Protein AF-A0A2E4CZ35-F1 (afdb_monomer_lite)

Radius of gyration: 19.96 Å; chains: 1; bounding box: 30×45×58 Å

Secondary structure (DSSP, 8-state):
--HHHHHHHHHHHHHHTTT-EEEEEEEEEEEEEE--SSTTTTT-EEEEEEEEEEEEEPPP---------

Structure (mmCIF, N/CA/C/O backbone):
data_AF-A0A2E4CZ35-F1
#
_entry.id   AF-A0A2E4CZ35-F1
#
loop_
_atom_site.group_PDB
_atom_site.id
_atom_site.type_symbol
_atom_site.label_atom_id
_atom_site.label_alt_id
_atom_site.label_comp_id
_atom_site.label_asym_id
_atom_site.label_entity_id
_atom_site.label_seq_id
_atom_site.pdbx_PDB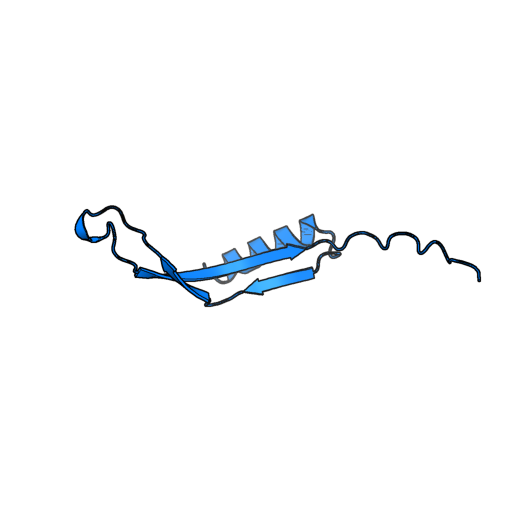_ins_code
_atom_site.Cartn_x
_atom_site.Cartn_y
_atom_site.Cartn_z
_atom_site.occupancy
_atom_site.B_iso_or_equiv
_atom_site.auth_seq_id
_atom_site.auth_comp_id
_atom_site.auth_asym_id
_atom_site.auth_atom_id
_atom_site.pdbx_PDB_model_num
ATOM 1 N N . MET A 1 1 ? 4.379 7.297 1.629 1.00 64.38 1 MET A N 1
ATOM 2 C CA . MET A 1 1 ? 5.418 6.948 0.647 1.00 64.38 1 MET A CA 1
ATOM 3 C C . MET A 1 1 ? 5.668 8.167 -0.216 1.00 64.38 1 MET A C 1
ATOM 5 O O . MET A 1 1 ? 4.712 8.764 -0.700 1.00 64.38 1 MET A O 1
ATOM 9 N N . THR A 1 2 ? 6.915 8.600 -0.328 1.00 84.00 2 THR A N 1
ATOM 10 C CA . THR A 1 2 ? 7.314 9.667 -1.250 1.00 84.00 2 THR A CA 1
ATOM 11 C C . THR A 1 2 ? 7.494 9.101 -2.660 1.00 84.00 2 THR A C 1
ATOM 13 O O . THR A 1 2 ? 7.697 7.901 -2.834 1.00 84.00 2 THR A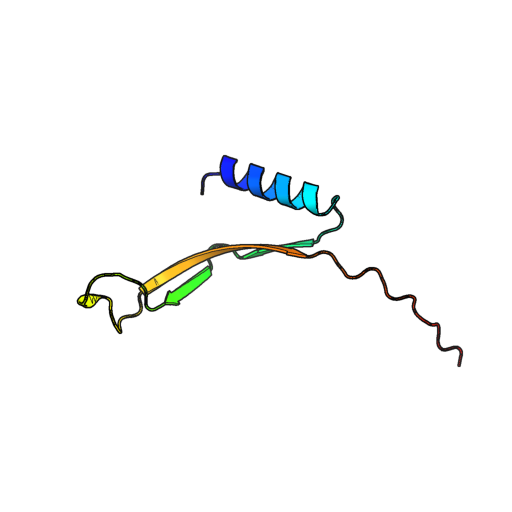 O 1
ATOM 16 N N . LEU A 1 3 ? 7.453 9.962 -3.680 1.00 80.19 3 LEU A N 1
ATOM 17 C CA . LEU A 1 3 ? 7.687 9.542 -5.067 1.00 80.19 3 LEU A CA 1
ATOM 18 C C . LEU A 1 3 ? 9.081 8.912 -5.261 1.00 80.19 3 LEU A C 1
ATOM 20 O O . LEU A 1 3 ? 9.237 8.004 -6.071 1.00 80.19 3 LEU A O 1
ATOM 24 N N . ALA A 1 4 ? 10.074 9.371 -4.493 1.00 85.25 4 ALA A N 1
ATOM 25 C CA . ALA A 1 4 ? 11.430 8.830 -4.524 1.00 85.25 4 ALA A CA 1
ATOM 26 C C . ALA A 1 4 ? 11.482 7.395 -3.974 1.00 85.25 4 ALA A C 1
ATOM 28 O O . ALA A 1 4 ? 11.998 6.505 -4.639 1.00 85.25 4 ALA A O 1
ATOM 29 N N . GLU A 1 5 ? 10.869 7.151 -2.811 1.00 83.00 5 GLU A N 1
ATOM 30 C CA . GLU A 1 5 ? 10.800 5.811 -2.205 1.00 83.00 5 GLU A CA 1
ATOM 31 C C . GLU A 1 5 ? 10.062 4.809 -3.105 1.00 83.00 5 GLU A C 1
ATOM 33 O O . GLU A 1 5 ? 10.468 3.653 -3.210 1.00 83.00 5 GLU A O 1
ATOM 38 N N . LEU A 1 6 ? 9.002 5.257 -3.788 1.00 80.62 6 LEU A N 1
ATOM 39 C CA . LEU A 1 6 ? 8.273 4.437 -4.754 1.00 80.62 6 LEU A CA 1
ATOM 40 C C . LEU A 1 6 ? 9.142 4.088 -5.970 1.00 80.62 6 LEU A C 1
ATOM 42 O O . LEU A 1 6 ? 9.202 2.929 -6.375 1.00 80.62 6 LEU A O 1
ATOM 46 N N . SER A 1 7 ? 9.827 5.080 -6.542 1.00 85.38 7 SER A N 1
ATOM 47 C CA . SER A 1 7 ? 10.719 4.887 -7.689 1.00 85.38 7 SER A CA 1
ATOM 48 C C . SER A 1 7 ? 11.833 3.883 -7.384 1.00 85.38 7 SER A C 1
ATOM 50 O O . SER A 1 7 ? 12.119 3.012 -8.208 1.00 85.38 7 SER A O 1
ATOM 52 N N . ASP A 1 8 ? 12.439 3.972 -6.200 1.00 86.69 8 ASP A N 1
ATOM 53 C CA . ASP A 1 8 ? 13.497 3.053 -5.775 1.00 86.69 8 ASP A CA 1
ATOM 54 C C . ASP A 1 8 ? 12.960 1.631 -5.577 1.00 86.69 8 ASP A C 1
ATOM 56 O O . ASP A 1 8 ? 13.551 0.673 -6.082 1.00 86.69 8 ASP A O 1
ATOM 60 N N . ALA A 1 9 ? 11.803 1.481 -4.923 1.00 81.19 9 ALA A N 1
ATOM 61 C CA . ALA A 1 9 ? 11.164 0.182 -4.724 1.00 81.19 9 ALA A CA 1
ATOM 62 C C . ALA A 1 9 ? 10.800 -0.495 -6.057 1.00 81.19 9 ALA A C 1
ATOM 64 O O . ALA A 1 9 ? 11.076 -1.681 -6.246 1.00 81.19 9 ALA A O 1
ATOM 65 N N . LEU A 1 10 ? 10.242 0.260 -7.010 1.00 79.56 10 LEU A N 1
ATOM 66 C CA . LEU A 1 10 ? 9.931 -0.248 -8.348 1.00 79.56 10 LEU A CA 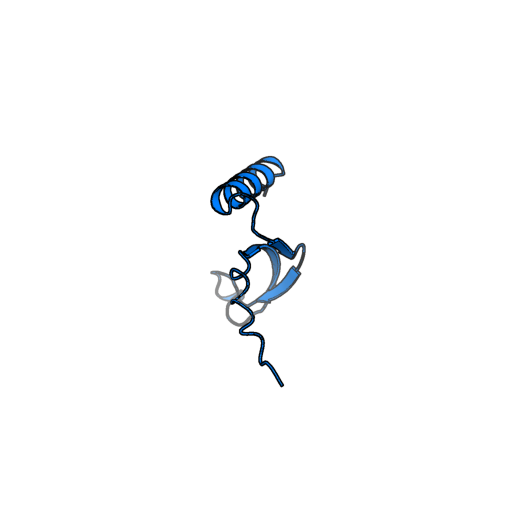1
ATOM 67 C C . LEU A 1 10 ? 11.199 -0.610 -9.128 1.00 79.56 10 LEU A C 1
ATOM 69 O O . LEU A 1 10 ? 11.234 -1.650 -9.780 1.00 79.56 10 LEU A O 1
ATOM 73 N N . SER A 1 11 ? 12.258 0.194 -9.024 1.00 83.75 11 SER A N 1
ATOM 74 C CA . SER A 1 11 ? 13.538 -0.080 -9.690 1.00 83.75 11 SER A CA 1
ATOM 75 C C . SER A 1 11 ? 14.198 -1.353 -9.161 1.00 83.75 11 SER A C 1
ATOM 77 O O . SER A 1 11 ? 14.701 -2.161 -9.946 1.00 83.75 11 SER A O 1
ATOM 79 N N . MET A 1 12 ? 14.158 -1.575 -7.843 1.00 83.12 12 MET A N 1
ATOM 80 C CA . MET A 1 12 ? 14.617 -2.825 -7.233 1.00 83.12 12 MET A CA 1
ATOM 81 C C . MET A 1 12 ? 13.816 -4.024 -7.742 1.00 83.12 12 MET A C 1
ATOM 83 O O . MET A 1 12 ? 14.398 -5.046 -8.095 1.00 83.12 12 MET A O 1
ATOM 87 N N . LEU A 1 13 ? 12.497 -3.886 -7.818 1.00 77.12 13 LEU A N 1
ATOM 88 C CA . LEU A 1 13 ? 11.578 -4.948 -8.214 1.00 77.12 13 LEU A CA 1
ATOM 89 C C . LEU A 1 13 ? 11.723 -5.317 -9.704 1.00 77.12 13 LEU A C 1
ATOM 91 O O . LEU A 1 13 ? 11.777 -6.496 -10.044 1.00 77.12 13 LEU A O 1
ATOM 95 N N . VAL A 1 14 ? 11.912 -4.334 -10.591 1.00 78.69 14 VAL A N 1
ATOM 96 C CA . VAL A 1 14 ? 12.270 -4.565 -12.008 1.00 78.69 14 VAL A CA 1
ATOM 97 C C . VAL A 1 14 ? 13.638 -5.241 -12.135 1.00 78.69 14 VAL A C 1
ATOM 99 O O . VAL A 1 14 ? 13.810 -6.145 -12.949 1.00 78.69 14 VAL A O 1
ATOM 102 N N . SER A 1 15 ? 14.612 -4.832 -11.315 1.00 80.75 15 SER A N 1
ATOM 103 C CA . SER A 1 15 ? 15.966 -5.405 -11.348 1.00 80.75 15 SER A CA 1
ATOM 104 C C . SER A 1 15 ? 15.989 -6.864 -10.897 1.00 80.75 15 SER A C 1
ATOM 106 O O . SER A 1 15 ? 16.695 -7.675 -11.487 1.00 80.75 15 SER A O 1
ATOM 108 N N . GLN A 1 16 ? 15.214 -7.207 -9.864 1.00 79.44 16 GLN A N 1
ATOM 109 C CA . GLN A 1 16 ? 15.106 -8.577 -9.352 1.00 79.44 16 GLN A CA 1
ATOM 110 C C . GLN A 1 16 ? 14.456 -9.535 -10.346 1.00 79.44 16 GLN A C 1
ATOM 112 O O . GLN A 1 16 ? 14.754 -10.721 -10.322 1.00 79.44 16 GLN A O 1
ATOM 117 N N . THR A 1 17 ? 13.601 -9.005 -11.214 1.00 75.12 17 THR A N 1
ATOM 118 C CA . THR A 1 17 ? 12.803 -9.787 -12.160 1.00 75.12 17 THR A CA 1
ATOM 119 C C . THR A 1 17 ? 13.381 -9.776 -13.571 1.00 75.12 17 THR A C 1
ATOM 121 O O . THR A 1 17 ? 12.723 -10.197 -14.516 1.00 75.12 17 THR A O 1
ATOM 124 N N . TYR A 1 18 ? 14.592 -9.225 -13.739 1.00 73.31 18 TYR A N 1
ATOM 125 C CA . TYR A 1 18 ? 15.286 -9.065 -15.023 1.00 73.31 18 TYR A CA 1
ATOM 126 C C . TYR A 1 18 ? 14.440 -8.399 -16.129 1.00 73.31 18 TYR A C 1
ATOM 128 O O . TYR A 1 18 ? 14.737 -8.534 -17.314 1.00 73.31 18 TYR A O 1
ATOM 136 N N . GLY A 1 19 ? 13.403 -7.643 -15.752 1.00 70.56 19 GLY A N 1
ATOM 137 C CA . GLY A 1 19 ? 12.444 -7.048 -16.684 1.00 70.56 19 GLY A CA 1
ATOM 138 C C . GLY A 1 19 ? 11.409 -8.018 -17.276 1.00 70.56 19 GLY A C 1
ATOM 139 O O . GLY A 1 19 ? 10.654 -7.604 -18.152 1.00 70.56 19 GLY A O 1
ATOM 140 N N . GLU A 1 20 ? 11.337 -9.267 -16.808 1.00 74.38 20 GLU A N 1
ATOM 141 C CA . GLU A 1 20 ? 10.414 -10.306 -17.302 1.00 74.38 20 GLU A CA 1
ATOM 142 C C . GLU A 1 20 ? 9.131 -10.440 -16.456 1.00 74.38 20 GLU A C 1
ATOM 144 O O . GLU A 1 20 ? 8.251 -11.246 -16.760 1.00 74.38 20 GLU A O 1
ATOM 149 N N . SER A 1 21 ? 8.979 -9.620 -15.410 1.00 73.00 21 SER A N 1
ATOM 150 C CA . SER A 1 21 ? 7.767 -9.585 -14.588 1.00 73.00 21 SER A CA 1
ATOM 151 C C . SER A 1 21 ? 6.700 -8.624 -15.086 1.00 73.00 21 SER A C 1
ATOM 153 O O . SER A 1 21 ? 6.964 -7.488 -15.477 1.00 73.00 21 SER A O 1
ATOM 155 N N . SER A 1 22 ? 5.451 -9.048 -14.923 1.00 80.75 22 SER A N 1
ATOM 156 C CA . SER A 1 22 ? 4.307 -8.141 -14.904 1.00 80.75 22 SER A CA 1
ATOM 157 C C . SER A 1 22 ? 4.196 -7.497 -13.524 1.00 80.75 22 SER A C 1
ATOM 159 O O . SER A 1 22 ? 4.226 -8.193 -12.511 1.00 80.75 22 SER A O 1
ATOM 161 N N . ILE A 1 23 ? 4.049 -6.172 -13.473 1.00 77.88 23 ILE A N 1
ATOM 162 C CA . ILE A 1 23 ? 3.826 -5.449 -12.215 1.00 77.88 23 ILE A CA 1
ATOM 163 C C . ILE A 1 23 ? 2.346 -5.089 -12.107 1.00 77.88 23 ILE A C 1
ATOM 165 O O . ILE A 1 23 ? 1.783 -4.470 -13.011 1.00 77.88 23 ILE A O 1
ATOM 169 N N . VAL A 1 24 ? 1.717 -5.477 -10.999 1.00 84.56 24 VAL A N 1
ATOM 170 C CA . VAL A 1 24 ? 0.316 -5.171 -10.691 1.00 84.56 24 VAL A CA 1
ATOM 171 C C . VAL A 1 24 ? 0.258 -4.121 -9.590 1.00 84.56 24 VAL A C 1
ATOM 173 O O . VAL A 1 24 ? 0.903 -4.257 -8.549 1.00 84.56 24 VAL A O 1
ATOM 176 N N . PHE A 1 25 ? -0.548 -3.089 -9.831 1.00 86.44 25 PHE A N 1
ATOM 177 C CA . PHE A 1 25 ? -0.732 -1.946 -8.946 1.00 86.44 25 PHE A CA 1
ATOM 178 C C . PHE A 1 25 ? -2.173 -1.920 -8.438 1.00 86.44 25 PHE A C 1
ATOM 180 O O . PHE A 1 25 ? -3.117 -1.956 -9.230 1.00 86.44 25 PHE A O 1
ATOM 187 N N . LEU A 1 26 ? -2.345 -1.837 -7.122 1.00 89.75 26 LEU A N 1
ATOM 188 C CA . LEU A 1 26 ? -3.623 -1.566 -6.476 1.00 89.75 26 LEU A CA 1
ATOM 189 C C . LEU A 1 26 ? -3.455 -0.331 -5.597 1.00 89.75 26 LEU A C 1
ATOM 191 O O . LEU A 1 26 ? -2.938 -0.420 -4.487 1.00 89.75 26 LEU A O 1
ATOM 195 N N . GLU A 1 27 ? -3.898 0.811 -6.103 1.00 90.19 27 GLU A N 1
ATOM 196 C CA . GLU A 1 27 ? -3.775 2.095 -5.418 1.00 90.19 27 GLU A CA 1
ATOM 197 C C . GLU A 1 27 ? -5.102 2.514 -4.787 1.00 90.19 27 GLU A C 1
ATOM 199 O O . GLU A 1 27 ? -6.184 2.254 -5.324 1.00 90.19 27 GLU A O 1
ATOM 204 N N . ASN A 1 28 ? -5.014 3.221 -3.661 1.00 90.88 28 ASN A N 1
ATOM 205 C CA . ASN A 1 28 ? -6.147 3.832 -2.976 1.00 90.88 28 ASN A CA 1
ATOM 206 C C . ASN A 1 28 ? -7.265 2.830 -2.615 1.00 90.88 28 ASN A C 1
ATOM 208 O O . ASN A 1 28 ? -8.452 3.172 -2.599 1.00 90.88 28 ASN A O 1
ATOM 212 N N . ALA A 1 29 ? -6.902 1.581 -2.317 1.00 93.06 29 ALA A N 1
ATOM 213 C CA . ALA A 1 29 ? -7.863 0.573 -1.895 1.00 93.06 29 ALA A CA 1
ATOM 214 C C . ALA A 1 29 ? -8.278 0.826 -0.443 1.00 93.06 29 ALA A C 1
ATOM 216 O O . ALA A 1 29 ? -7.446 0.797 0.458 1.00 93.06 29 ALA A O 1
ATOM 217 N N . SER A 1 30 ? -9.572 1.056 -0.210 1.00 95.81 30 SER A N 1
ATOM 218 C CA . SER A 1 30 ? -10.123 1.264 1.134 1.00 95.81 30 SER A CA 1
ATOM 219 C C . SER A 1 30 ? -10.806 0.001 1.661 1.00 95.81 30 SER A C 1
ATOM 221 O O . SER A 1 30 ? -11.588 -0.643 0.942 1.00 95.81 30 SER A O 1
ATOM 223 N N . ARG A 1 31 ? -10.519 -0.359 2.915 1.00 96.38 31 ARG A N 1
ATOM 224 C CA . ARG A 1 31 ? -11.162 -1.463 3.641 1.00 96.38 31 ARG A CA 1
ATOM 225 C C . ARG A 1 31 ? -11.420 -1.077 5.091 1.00 96.38 31 ARG A C 1
ATOM 227 O O . ARG A 1 31 ? -10.579 -0.447 5.717 1.00 96.38 31 ARG A O 1
ATOM 234 N N . GLU A 1 32 ? -12.553 -1.529 5.613 1.00 97.38 32 GLU A N 1
ATOM 235 C CA . GLU A 1 32 ? -12.862 -1.477 7.041 1.00 97.38 32 GLU A CA 1
ATOM 236 C C . GLU A 1 32 ? -12.105 -2.605 7.750 1.00 97.38 32 GLU A C 1
ATOM 238 O O . GLU A 1 32 ? -12.316 -3.781 7.443 1.00 97.38 32 GLU A O 1
ATOM 243 N N . VAL A 1 33 ? -11.191 -2.255 8.654 1.00 95.75 33 VAL A N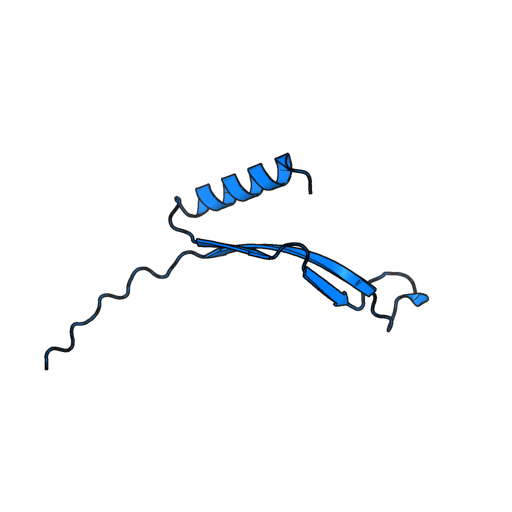 1
ATOM 244 C CA . VAL A 1 33 ? -10.327 -3.203 9.370 1.00 95.75 33 VAL A CA 1
ATOM 245 C C . VAL A 1 33 ? -10.336 -2.865 10.856 1.00 95.75 33 VAL A C 1
ATOM 247 O O . VAL A 1 33 ? -10.297 -1.697 11.229 1.00 95.75 33 VAL A O 1
ATOM 250 N N . GLU A 1 34 ? -10.383 -3.882 11.710 1.00 96.00 34 GLU A N 1
ATOM 251 C CA . GLU A 1 34 ? -10.151 -3.714 13.144 1.00 96.00 34 GLU A CA 1
ATOM 252 C C . GLU A 1 34 ? -8.644 -3.563 13.391 1.00 96.00 34 GLU A C 1
ATOM 254 O O . GLU A 1 34 ? -7.864 -4.498 13.199 1.00 96.00 34 GLU A O 1
ATOM 259 N N . ILE A 1 35 ? -8.221 -2.353 13.745 1.00 93.88 35 ILE A N 1
ATOM 260 C CA . ILE A 1 35 ? -6.821 -1.983 13.959 1.00 93.88 35 ILE A CA 1
ATOM 261 C C . ILE A 1 35 ? -6.758 -0.894 15.030 1.00 93.88 35 ILE A C 1
ATOM 263 O O . ILE A 1 35 ? -7.642 -0.045 15.088 1.00 93.88 35 ILE A O 1
ATOM 267 N N . GLY A 1 36 ? -5.733 -0.918 15.882 1.00 92.81 36 GLY A N 1
ATOM 268 C CA . GLY A 1 36 ? -5.579 0.042 16.977 1.00 92.81 36 GLY A CA 1
ATOM 269 C C . GLY A 1 36 ? -4.894 -0.572 18.196 1.00 92.81 36 GLY A C 1
ATOM 270 O O . GLY A 1 36 ? -4.705 -1.786 18.259 1.00 92.81 36 GLY A O 1
ATOM 271 N N . ILE A 1 37 ? -4.500 0.267 19.154 1.00 95.50 37 ILE A N 1
ATOM 272 C CA . ILE A 1 37 ? -3.911 -0.167 20.438 1.00 95.50 37 ILE A CA 1
ATOM 273 C C . ILE A 1 37 ? -4.733 0.273 21.649 1.00 95.50 37 ILE A C 1
ATOM 275 O O . ILE A 1 37 ? -4.457 -0.174 22.760 1.00 95.50 37 ILE A O 1
ATOM 279 N N . HIS A 1 38 ? -5.702 1.168 21.464 1.00 96.56 38 HIS A N 1
ATOM 280 C CA . HIS A 1 38 ? -6.539 1.654 22.547 1.00 96.56 38 HIS A CA 1
ATOM 281 C C . HIS A 1 38 ? -7.772 0.770 22.720 1.00 96.56 38 HIS A C 1
ATOM 283 O O . HIS A 1 38 ? -8.344 0.276 21.751 1.00 96.56 38 HIS A O 1
ATOM 289 N N . ASP A 1 39 ? -8.248 0.662 23.959 1.00 95.81 39 ASP A N 1
ATOM 290 C CA . ASP A 1 39 ? -9.417 -0.155 24.299 1.00 95.81 39 ASP A CA 1
ATOM 291 C C . ASP A 1 39 ? -10.680 0.243 23.515 1.00 95.81 39 ASP A C 1
ATOM 293 O O . ASP A 1 39 ? -11.510 -0.608 23.215 1.00 95.81 39 ASP A O 1
ATOM 297 N N . TYR A 1 40 ? -10.825 1.522 23.142 1.00 92.75 40 TYR A N 1
ATOM 298 C CA . TYR A 1 40 ? -11.960 1.997 22.338 1.00 92.75 40 TYR A CA 1
ATOM 299 C C . TYR A 1 40 ? -11.877 1.606 20.852 1.00 92.75 40 TYR A C 1
ATOM 301 O O . TYR A 1 40 ? -12.853 1.781 20.125 1.00 92.75 40 TYR A O 1
ATOM 309 N N . GLU A 1 41 ? -10.725 1.117 20.389 1.00 93.31 41 GLU A N 1
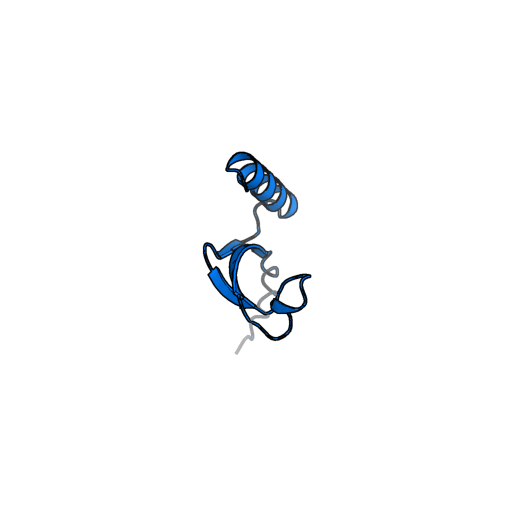ATOM 310 C CA . GLU A 1 41 ? -10.511 0.638 19.018 1.00 93.31 41 GLU A CA 1
ATOM 311 C C . GLU A 1 41 ? -10.809 -0.865 18.895 1.00 93.31 41 GLU A C 1
ATOM 313 O O . GLU A 1 41 ? -11.115 -1.341 17.804 1.00 93.31 41 GLU A O 1
ATOM 318 N N . MET A 1 42 ? -10.770 -1.613 20.006 1.00 92.69 42 MET A N 1
ATOM 319 C CA . MET A 1 42 ? -11.076 -3.046 20.027 1.00 92.69 42 MET A CA 1
ATOM 320 C C . MET A 1 42 ? -12.544 -3.309 19.673 1.00 92.69 42 MET A C 1
ATOM 322 O O . MET A 1 42 ? -13.459 -2.721 20.251 1.00 92.69 42 MET A O 1
ATOM 326 N N . GLY A 1 43 ? -12.778 -4.216 18.727 1.00 94.19 43 GLY A N 1
ATOM 327 C CA . GLY A 1 43 ? -14.102 -4.527 18.188 1.00 94.19 43 GLY A CA 1
ATOM 328 C C . GLY A 1 43 ? -14.708 -3.437 17.295 1.00 94.19 43 GLY A C 1
ATOM 329 O O . GLY A 1 43 ? -15.862 -3.577 16.886 1.00 94.19 43 GLY A O 1
ATOM 330 N N . SER A 1 44 ? -13.967 -2.365 16.986 1.00 95.62 44 SER A N 1
ATOM 331 C CA . SER A 1 44 ? -14.401 -1.280 16.100 1.00 95.62 44 SER A CA 1
ATOM 332 C C . SER A 1 44 ? -13.602 -1.295 14.799 1.00 95.62 44 SER A C 1
ATOM 334 O O . SER A 1 44 ? -12.370 -1.284 14.809 1.00 95.62 44 SER A O 1
ATOM 336 N N . THR A 1 45 ? -14.290 -1.299 13.655 1.00 97.12 45 THR A N 1
ATOM 337 C CA . THR A 1 45 ? -13.621 -1.196 12.354 1.00 97.12 45 THR A CA 1
ATOM 338 C C . THR A 1 45 ? -13.306 0.253 12.012 1.00 97.12 45 THR A C 1
ATOM 340 O O . THR A 1 45 ? -14.071 1.166 12.326 1.00 97.12 45 THR A O 1
ATOM 343 N N . GLN A 1 46 ? -12.177 0.454 11.342 1.00 9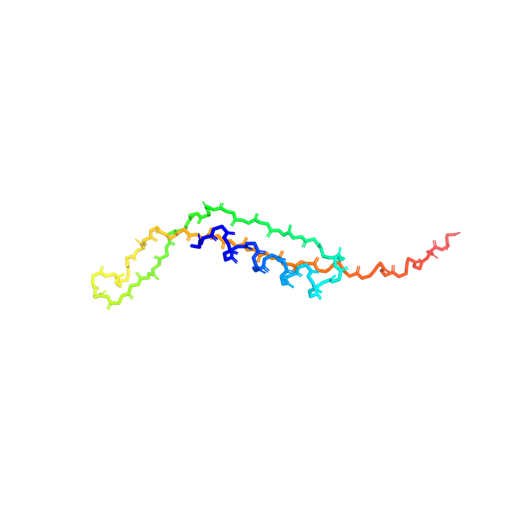6.19 46 GLN A N 1
ATOM 344 C CA . GLN A 1 46 ? -11.721 1.754 10.871 1.00 96.19 46 GLN A CA 1
ATOM 345 C C . GLN A 1 46 ? -11.341 1.664 9.383 1.00 96.19 46 GLN A C 1
ATOM 347 O O . GLN A 1 46 ? -10.816 0.630 8.951 1.00 96.19 46 GLN A O 1
ATOM 352 N N . PRO A 1 47 ? -11.550 2.726 8.584 1.00 96.38 47 PRO A N 1
ATOM 353 C CA . PRO A 1 47 ? -11.134 2.748 7.189 1.00 96.38 47 PRO A CA 1
ATOM 354 C C . PRO A 1 47 ? -9.607 2.804 7.079 1.00 96.38 47 PRO A C 1
ATOM 356 O O . PRO A 1 47 ? -8.971 3.780 7.482 1.00 96.38 47 PRO A O 1
ATOM 359 N N . VAL A 1 48 ? -9.017 1.786 6.460 1.00 96.12 48 VAL A N 1
ATOM 360 C CA . VAL A 1 48 ? -7.588 1.719 6.148 1.00 96.12 48 VAL A CA 1
ATOM 361 C C . VAL A 1 48 ? -7.392 1.786 4.638 1.00 96.12 48 VAL A C 1
ATOM 363 O O . VAL A 1 48 ? -8.061 1.083 3.875 1.00 96.12 48 VAL A O 1
ATOM 366 N N . ARG A 1 49 ? -6.456 2.639 4.210 1.00 96.12 49 ARG A N 1
ATOM 367 C CA . ARG A 1 49 ? -6.037 2.766 2.813 1.00 96.12 49 ARG A CA 1
ATOM 368 C C . ARG A 1 49 ? -4.795 1.922 2.562 1.00 96.12 49 ARG A C 1
ATOM 370 O O . ARG A 1 49 ? -3.796 2.076 3.260 1.00 96.12 49 ARG A O 1
ATOM 377 N N . PHE A 1 50 ? -4.863 1.086 1.538 1.00 92.81 50 PHE A N 1
ATOM 378 C CA . PHE A 1 50 ? -3.775 0.239 1.082 1.00 92.81 50 PHE A CA 1
ATOM 379 C C . PHE A 1 50 ? -3.336 0.664 -0.315 1.00 92.81 50 PHE A C 1
ATOM 381 O O . PHE A 1 50 ? -4.172 0.829 -1.206 1.00 92.81 50 PHE A O 1
ATOM 388 N N . ASP A 1 51 ? -2.021 0.770 -0.488 1.00 91.12 51 ASP A N 1
ATOM 389 C CA . ASP A 1 51 ? -1.362 0.829 -1.787 1.00 91.12 51 ASP A CA 1
ATOM 390 C C . ASP A 1 51 ? -0.488 -0.427 -1.903 1.00 91.12 51 ASP A C 1
ATOM 392 O O . ASP A 1 51 ? 0.410 -0.642 -1.084 1.00 91.12 51 ASP A O 1
ATOM 396 N N . VAL A 1 52 ? -0.798 -1.298 -2.863 1.00 89.25 52 VAL A N 1
ATOM 397 C CA . VAL A 1 52 ? -0.165 -2.614 -3.025 1.00 89.25 52 VAL A CA 1
ATOM 398 C C . VAL A 1 52 ? 0.489 -2.710 -4.399 1.00 89.25 52 VAL A C 1
ATOM 400 O O . VAL A 1 52 ? -0.134 -2.423 -5.420 1.00 89.25 52 VAL A O 1
ATOM 403 N N . TYR A 1 53 ? 1.741 -3.164 -4.405 1.00 86.19 53 TYR A N 1
ATOM 404 C CA . TYR A 1 53 ? 2.584 -3.317 -5.587 1.00 86.19 53 TYR A CA 1
ATOM 405 C C . TYR A 1 53 ? 3.100 -4.754 -5.621 1.00 86.19 53 TYR A C 1
ATOM 407 O O . TYR A 1 53 ? 3.713 -5.207 -4.654 1.00 86.19 53 TYR A O 1
ATOM 415 N N . VAL A 1 54 ? 2.831 -5.482 -6.704 1.00 83.88 54 VAL A N 1
ATOM 416 C CA . VAL A 1 54 ? 3.178 -6.906 -6.829 1.00 83.88 54 VAL A CA 1
ATOM 417 C C . VAL A 1 54 ? 3.981 -7.136 -8.100 1.00 83.88 54 VAL A C 1
ATOM 419 O O . VAL A 1 54 ? 3.548 -6.728 -9.174 1.00 83.88 54 VAL A O 1
ATOM 422 N N . ALA A 1 55 ? 5.119 -7.823 -7.979 1.00 82.00 55 ALA A N 1
ATOM 423 C CA . ALA A 1 55 ? 5.842 -8.403 -9.108 1.00 82.00 55 ALA A CA 1
ATOM 424 C C . ALA A 1 55 ? 5.330 -9.820 -9.358 1.00 82.00 55 ALA A C 1
ATOM 426 O O . ALA A 1 55 ? 5.281 -10.621 -8.424 1.00 82.00 55 ALA A O 1
ATOM 427 N N . HIS A 1 56 ? 4.974 -10.135 -10.595 1.00 80.56 56 HIS A N 1
ATOM 428 C CA . HIS A 1 56 ? 4.611 -11.480 -11.006 1.00 80.56 56 HIS A CA 1
ATOM 429 C C . HIS A 1 56 ? 5.466 -11.899 -12.201 1.00 80.56 56 HIS A C 1
ATOM 431 O O . HIS A 1 56 ? 5.251 -11.423 -13.321 1.00 80.56 56 HIS A O 1
ATOM 437 N N . GLU A 1 57 ? 6.405 -12.813 -11.969 1.00 75.25 57 GLU A N 1
ATOM 438 C CA . GLU A 1 57 ? 7.074 -13.545 -13.042 1.00 75.25 57 GLU A CA 1
ATOM 439 C C . GLU A 1 57 ? 6.069 -14.545 -13.610 1.00 75.25 57 GLU A C 1
ATOM 441 O O . GLU A 1 57 ? 5.469 -15.326 -12.872 1.00 75.25 57 GLU A O 1
ATOM 446 N N . GLY A 1 58 ? 5.809 -14.473 -14.916 1.00 68.19 58 GLY A N 1
ATOM 447 C CA . GLY A 1 58 ? 5.041 -15.526 -15.568 1.00 68.19 58 GLY A CA 1
ATOM 448 C C . GLY A 1 58 ? 5.804 -16.843 -15.465 1.00 68.19 58 GLY A C 1
ATOM 449 O O . GLY A 1 58 ? 7.027 -16.849 -15.598 1.00 68.19 58 GLY A O 1
ATOM 450 N N . ASP A 1 59 ? 5.096 -17.956 -15.269 1.00 67.56 59 ASP A N 1
ATOM 451 C CA . ASP A 1 59 ? 5.713 -19.257 -15.512 1.00 67.56 59 ASP A CA 1
ATOM 452 C C . ASP A 1 59 ? 6.260 -19.266 -16.951 1.00 67.56 59 ASP A C 1
ATOM 454 O O . ASP A 1 59 ? 5.563 -18.805 -17.870 1.00 67.56 59 ASP A O 1
ATOM 458 N N . PRO A 1 60 ? 7.485 -19.778 -17.185 1.00 59.81 60 PRO A N 1
ATOM 459 C CA . PRO A 1 60 ? 7.949 -19.997 -18.544 1.00 59.81 60 PRO A CA 1
ATOM 460 C C . PRO A 1 60 ? 6.888 -20.833 -19.265 1.00 59.81 60 PRO A C 1
ATOM 462 O O . PRO A 1 60 ? 6.319 -21.740 -18.646 1.00 59.81 60 PRO A O 1
ATOM 465 N N . PRO A 1 61 ? 6.581 -20.547 -20.545 1.00 57.78 61 PRO A N 1
ATOM 466 C CA . PRO A 1 61 ? 5.573 -21.304 -21.267 1.00 57.78 61 PRO A CA 1
ATOM 467 C C . PRO A 1 61 ? 5.909 -22.787 -21.132 1.00 57.78 61 PRO A C 1
ATOM 469 O O . PRO A 1 61 ? 6.963 -23.233 -21.592 1.00 57.78 61 PRO A O 1
ATOM 472 N N . SER A 1 62 ? 5.036 -23.547 -20.461 1.00 57.12 62 SER A N 1
ATOM 473 C CA . SER A 1 62 ? 5.154 -25.000 -20.444 1.00 57.12 62 SER A CA 1
ATOM 474 C C . SER A 1 62 ? 5.219 -25.427 -21.907 1.00 57.12 62 SER A C 1
ATOM 476 O O . SER A 1 62 ? 4.361 -24.960 -22.669 1.00 57.12 62 SER A O 1
ATOM 478 N N . PRO A 1 63 ? 6.202 -26.238 -22.334 1.00 58.38 63 PRO A N 1
ATOM 479 C CA . PRO A 1 63 ? 6.271 -26.652 -23.721 1.00 58.38 63 PRO A CA 1
ATOM 480 C C . PRO A 1 63 ? 4.926 -27.281 -24.053 1.00 58.38 63 PRO A C 1
ATOM 482 O O . PRO A 1 63 ? 4.538 -28.281 -23.443 1.00 58.38 63 PRO A O 1
ATOM 485 N N . ILE A 1 64 ? 4.185 -26.628 -24.953 1.00 57.41 64 ILE A N 1
ATOM 486 C CA . ILE A 1 64 ? 2.963 -27.169 -25.524 1.00 57.41 64 ILE A CA 1
ATOM 487 C C . ILE A 1 64 ? 3.409 -28.503 -26.105 1.00 57.41 64 ILE A C 1
ATOM 489 O O . ILE A 1 64 ? 4.128 -28.558 -27.099 1.00 57.41 64 ILE A O 1
ATOM 493 N N . SER A 1 65 ? 3.084 -29.587 -25.405 1.00 54.62 65 SER A N 1
ATOM 494 C CA . SER A 1 65 ? 3.168 -30.909 -25.990 1.00 54.62 65 SER A CA 1
ATOM 495 C C . SER A 1 65 ? 2.048 -30.898 -27.007 1.00 54.62 65 SER A C 1
ATOM 497 O O . SER A 1 65 ? 0.891 -31.076 -26.635 1.00 54.62 65 SER A O 1
ATOM 499 N N . ASP A 1 66 ? 2.383 -30.540 -28.245 1.00 48.75 66 ASP A N 1
ATOM 500 C CA . ASP A 1 66 ? 1.484 -30.625 -29.383 1.00 48.75 66 ASP A CA 1
ATOM 501 C C . ASP A 1 66 ? 0.872 -32.028 -29.368 1.00 48.75 66 ASP A C 1
ATOM 503 O O . ASP A 1 66 ? 1.525 -33.028 -29.677 1.00 48.75 66 ASP A O 1
ATOM 507 N N . ILE A 1 67 ? -0.381 -32.111 -28.923 1.00 51.78 67 ILE A N 1
ATOM 508 C CA . ILE A 1 67 ? -1.191 -33.314 -29.037 1.00 51.78 67 ILE A CA 1
ATOM 509 C C . ILE A 1 67 ? -1.517 -33.412 -30.525 1.00 51.78 67 ILE A C 1
ATOM 511 O O . ILE A 1 67 ? -2.412 -32.736 -31.030 1.00 51.78 67 ILE A O 1
ATOM 515 N N . ILE A 1 68 ? -0.716 -34.208 -31.231 1.00 50.38 68 ILE A N 1
ATOM 516 C CA . ILE A 1 68 ? -0.975 -34.622 -32.607 1.00 50.38 68 ILE A CA 1
ATOM 517 C C . ILE A 1 68 ? -2.261 -35.464 -32.586 1.00 50.38 68 ILE A C 1
ATOM 519 O O . ILE A 1 68 ? -2.289 -36.526 -31.961 1.00 50.38 68 ILE A O 1
ATOM 523 N N . PHE A 1 69 ? -3.315 -34.949 -33.226 1.00 52.69 69 PHE A N 1
ATOM 524 C CA . PHE A 1 69 ? -4.528 -35.693 -33.583 1.00 52.69 69 PHE A CA 1
ATOM 525 C C . PHE A 1 69 ? -4.291 -36.563 -34.820 1.00 52.69 69 PHE A C 1
ATOM 527 O O . PHE A 1 69 ? -3.561 -36.103 -35.730 1.00 52.69 69 PHE A O 1
#

Foldseek 3Di:
DDPVVVVVVVVVLCVVQVVQWDKDWDFQDWDFDQDDDDPVSPPGTDIDGDIDIDTDRDDDPDPPPPPDD

Sequence (69 aa):
MTLAELSDALSMLVSQTYGESSIVFLENASREVEIGIHDYEMGSTQPVRFDVYVAHEGDPPSPISDIIF

pLDDT: mean 81.52, std 13.71, range [48.75, 97.38]